Protein AF-A0A842W3P3-F1 (afdb_monomer)

Secondary structure (DSSP, 8-state):
-HHHHHHHHHHHHHT-----------S-HHHHHHHTT-EEEEESSTTTTBHHHHHT--S---SS-EEEEE--TTEEE-SSSEEE-

pLDDT: mean 82.87, std 14.65, range [53.91, 97.5]

Solvent-accessible surface area (backbone atoms only — not comparable to full-atom values): 5112 Å² total; per-residue (Å²): 109,74,70,58,54,54,54,53,53,54,53,57,63,70,66,68,70,81,88,77,82,74,77,82,73,62,92,42,68,59,59,37,22,48,74,68,70,24,46,70,45,79,29,77,26,62,46,54,42,21,41,47,48,77,73,62,68,50,88,75,66,51,86,37,83,26,78,38,41,38,37,57,90,66,32,16,27,76,86,77,50,63,41,80,105

Mean predicted aligned error: 11.66 Å

Foldseek 3Di:
DVVVVVVVVVVVVVVPDDPPPPPPPPPDQCVQLVVQPWHWDWDQWQCPQAPCVVVVVPPDIHRDTDIHTGLDPQWGDPPRHTDGD

Nearest PDB structures (foldseek):
  8oer-assembly1_D  TM=5.922E-01  e=2.091E+00  Homo sapiens

Sequence (85 aa):
MKRLIFAVLVLVLLAGCQMQDSSDVLDDPQEECARVGGEWKTFPNTCVDSCEYRRGDAQFCGQALTEGCECGANKCWDGETCVKE

Radius of gyration: 23.74 Å; Cα contacts (8 Å, |Δi|>4): 119; chains: 1; bounding box: 64×25×57 Å

Structure (mmCIF, N/CA/C/O backbone):
data_AF-A0A842W3P3-F1
#
_entry.id   AF-A0A842W3P3-F1
#
loop_
_atom_site.group_PDB
_atom_site.id
_atom_site.type_symbol
_atom_site.label_atom_id
_atom_site.label_alt_id
_atom_site.label_comp_id
_atom_site.label_asym_id
_atom_site.label_entity_id
_atom_site.label_seq_id
_atom_site.pdbx_PDB_ins_code
_atom_site.Cartn_x
_atom_site.Cartn_y
_atom_site.Cartn_z
_atom_site.occupancy
_atom_site.B_iso_or_equiv
_atom_site.auth_seq_id
_atom_site.auth_comp_id
_atom_site.auth_asym_id
_atom_site.auth_atom_id
_atom_site.pdbx_PDB_model_num
ATOM 1 N N . MET A 1 1 ? -50.085 -13.684 -41.006 1.00 60.59 1 MET A N 1
ATOM 2 C CA . MET A 1 1 ? -49.886 -13.985 -39.567 1.00 60.59 1 MET A CA 1
ATOM 3 C C . MET A 1 1 ? -48.600 -14.771 -39.286 1.00 60.59 1 MET A C 1
ATOM 5 O O . MET A 1 1 ? -47.764 -14.249 -38.570 1.00 60.59 1 MET A O 1
ATOM 9 N N . LYS A 1 2 ? -48.345 -15.937 -39.907 1.00 53.97 2 LYS A N 1
ATOM 10 C CA . LYS A 1 2 ? -47.091 -16.716 -39.715 1.00 53.97 2 LYS A CA 1
AT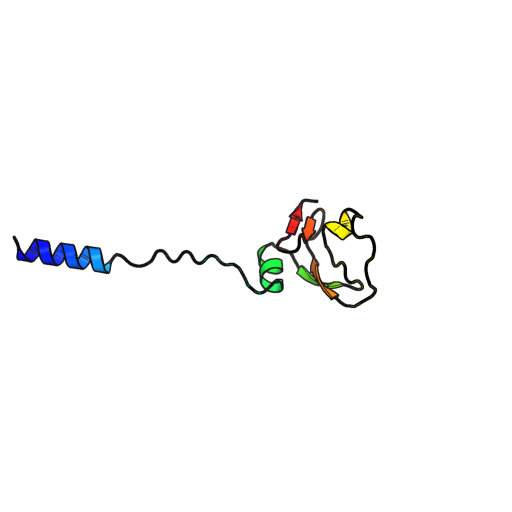OM 11 C C . LYS A 1 2 ? -45.780 -15.967 -40.033 1.00 53.97 2 LYS A C 1
ATOM 13 O O . LYS A 1 2 ? -44.793 -16.155 -39.336 1.00 53.97 2 LYS A O 1
ATOM 18 N N . ARG A 1 3 ? -45.783 -15.078 -41.037 1.00 58.84 3 ARG A N 1
ATOM 19 C CA . ARG A 1 3 ? -44.614 -14.245 -41.399 1.00 58.84 3 ARG A CA 1
ATOM 20 C C . ARG A 1 3 ? -44.302 -13.143 -40.375 1.00 58.84 3 ARG A C 1
ATOM 22 O O . ARG A 1 3 ? -43.145 -12.797 -40.201 1.00 58.84 3 ARG A O 1
ATOM 29 N N . LEU A 1 4 ? -45.325 -12.636 -39.678 1.00 59.00 4 LEU A N 1
ATOM 30 C CA . LEU A 1 4 ? -45.174 -11.623 -38.624 1.00 59.00 4 LEU A CA 1
ATOM 31 C C . LEU A 1 4 ? -44.610 -12.243 -37.337 1.00 59.00 4 LEU A C 1
ATOM 33 O O . LEU A 1 4 ? -43.761 -11.645 -36.696 1.00 59.00 4 LEU A O 1
ATOM 37 N N . ILE A 1 5 ? -45.015 -13.475 -37.012 1.00 64.62 5 ILE A N 1
ATOM 38 C CA . ILE A 1 5 ? -44.517 -14.219 -35.843 1.00 64.62 5 ILE A CA 1
ATOM 39 C C . ILE A 1 5 ? -43.015 -14.519 -35.971 1.00 64.62 5 ILE A C 1
ATOM 41 O O . ILE A 1 5 ? -42.268 -14.329 -35.017 1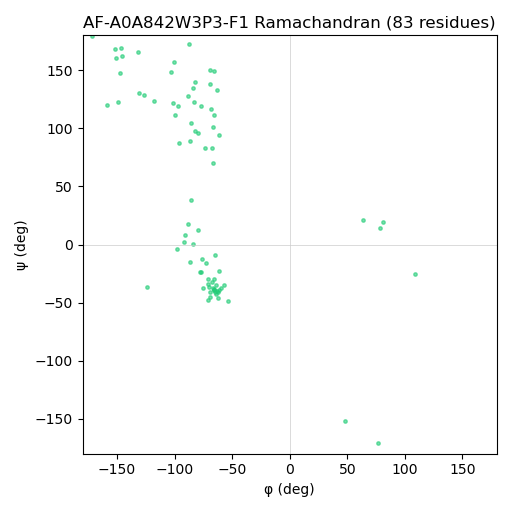.00 64.62 5 ILE A O 1
ATOM 45 N N . PHE A 1 6 ? -42.560 -14.922 -37.163 1.00 64.31 6 PHE A N 1
ATOM 46 C CA . PHE A 1 6 ? -41.135 -15.154 -37.430 1.00 64.31 6 PHE A CA 1
ATOM 47 C C . PHE A 1 6 ? -40.295 -13.876 -37.295 1.00 64.31 6 PHE A C 1
ATOM 49 O O . PHE A 1 6 ? -39.208 -13.922 -36.731 1.00 64.31 6 PHE A O 1
ATOM 56 N N . ALA A 1 7 ? -40.808 -12.735 -37.765 1.00 66.44 7 ALA A N 1
ATOM 57 C CA . ALA A 1 7 ? -40.107 -11.456 -37.663 1.00 66.44 7 ALA A CA 1
ATOM 58 C C . ALA A 1 7 ? -39.939 -10.991 -36.205 1.00 66.44 7 ALA A C 1
ATOM 60 O O . ALA A 1 7 ? -38.878 -10.493 -35.842 1.00 66.44 7 ALA A O 1
ATOM 61 N N . VAL A 1 8 ? -40.951 -11.209 -35.357 1.00 68.81 8 VAL A N 1
ATOM 62 C CA . VAL A 1 8 ? -40.896 -10.868 -33.925 1.00 68.81 8 VAL A CA 1
ATOM 63 C C . VAL A 1 8 ? -39.912 -11.773 -33.172 1.00 68.81 8 VAL A C 1
ATOM 65 O O . VAL A 1 8 ? -39.136 -11.279 -32.362 1.00 68.81 8 VAL A O 1
ATOM 68 N N . LEU A 1 9 ? -39.876 -13.074 -33.481 1.00 66.06 9 LEU A N 1
ATOM 69 C CA . LEU A 1 9 ? -38.929 -14.027 -32.880 1.00 66.06 9 LEU A CA 1
ATOM 70 C C . LEU A 1 9 ? -37.463 -13.696 -33.198 1.00 66.06 9 LEU A C 1
ATOM 72 O O . LEU A 1 9 ? -36.613 -13.770 -32.315 1.00 66.06 9 LEU A O 1
ATOM 76 N N . VAL A 1 10 ? -37.169 -13.287 -34.435 1.00 68.69 10 VAL A N 1
ATOM 77 C CA . VAL A 1 10 ? -35.817 -12.867 -34.842 1.00 68.69 10 VAL A CA 1
ATOM 78 C C . VAL A 1 10 ? -35.401 -11.568 -34.138 1.00 68.69 10 VAL A C 1
ATOM 80 O O . VAL A 1 10 ? -34.255 -11.446 -33.717 1.00 68.69 10 VAL A O 1
ATOM 83 N N . LEU A 1 11 ? -36.330 -10.627 -33.937 1.00 62.72 11 LEU A N 1
ATOM 84 C CA . LEU A 1 11 ? -36.083 -9.368 -33.220 1.00 62.72 11 LEU A CA 1
ATOM 85 C C . LEU A 1 11 ? -35.768 -9.577 -31.730 1.00 62.72 11 LEU A C 1
ATOM 87 O O . LEU A 1 11 ? -34.880 -8.916 -31.200 1.00 62.72 11 LEU A O 1
ATOM 91 N N . VAL A 1 12 ? -36.451 -10.516 -31.067 1.00 65.88 12 VAL A N 1
ATOM 92 C CA . VAL A 1 12 ? -36.202 -10.849 -29.651 1.00 65.88 12 VAL A CA 1
ATOM 93 C C . VAL A 1 12 ? -34.856 -11.559 -29.468 1.00 65.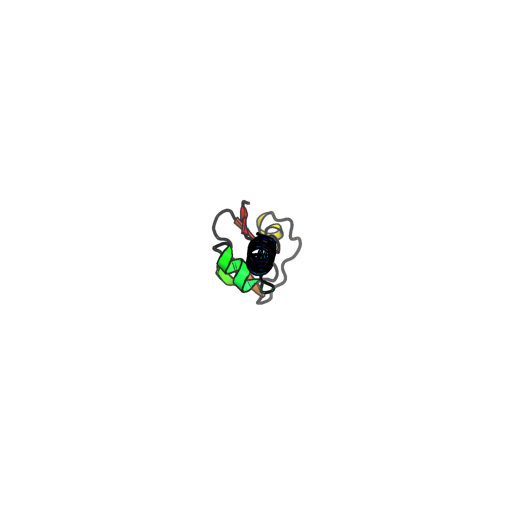88 12 VAL A C 1
ATOM 95 O O . VAL A 1 12 ? -34.157 -11.291 -28.496 1.00 65.88 12 VAL A O 1
ATOM 98 N N . LEU A 1 13 ? -34.452 -12.412 -30.417 1.00 64.31 13 LEU A N 1
ATOM 99 C CA . LEU A 1 13 ? -33.142 -13.076 -30.395 1.00 64.31 13 LEU A CA 1
ATOM 100 C C . LEU A 1 13 ? -31.980 -12.105 -30.675 1.00 64.31 13 LEU A C 1
ATOM 102 O O . LEU A 1 13 ? -30.911 -12.261 -30.095 1.00 64.31 13 LEU A O 1
ATOM 106 N N . LEU A 1 14 ? -32.187 -11.087 -31.519 1.00 60.22 14 LEU A N 1
ATOM 107 C CA . LEU A 1 14 ? -31.180 -10.057 -31.820 1.00 60.22 14 LEU A CA 1
ATOM 108 C C . LEU A 1 14 ? -31.031 -8.999 -30.712 1.00 60.22 14 LEU A C 1
ATOM 110 O O . LEU A 1 14 ? -29.972 -8.392 -30.604 1.00 60.22 14 LEU A O 1
ATOM 114 N N . ALA A 1 15 ? -32.052 -8.794 -29.874 1.00 63.19 15 ALA A N 1
ATOM 115 C CA . ALA A 1 15 ? -31.975 -7.928 -28.691 1.00 63.19 15 ALA A CA 1
ATOM 116 C C . ALA A 1 15 ? -31.382 -8.637 -27.448 1.00 63.19 15 ALA A C 1
ATOM 118 O O . ALA A 1 15 ? -31.289 -8.036 -26.382 1.00 63.19 15 ALA A O 1
ATOM 119 N N . GLY A 1 16 ? -31.010 -9.919 -27.571 1.00 63.38 16 GLY A N 1
ATOM 120 C CA . GLY A 1 16 ? -30.593 -10.800 -26.474 1.00 63.38 16 GLY A CA 1
ATOM 121 C C . GLY A 1 16 ? -29.102 -10.799 -26.111 1.00 63.38 16 GLY A C 1
ATOM 122 O O . GLY A 1 16 ? -28.644 -11.729 -25.453 1.00 63.38 16 GLY A O 1
ATOM 123 N N . CYS A 1 17 ? -28.326 -9.795 -26.509 1.00 65.25 17 CYS A N 1
ATOM 124 C CA . CYS A 1 17 ? -26.974 -9.559 -25.992 1.00 65.25 17 CYS A CA 1
ATOM 125 C C . CYS A 1 17 ? -26.970 -8.093 -25.519 1.00 65.25 17 CYS A C 1
ATOM 127 O O . CYS A 1 17 ? -27.394 -7.234 -26.276 1.00 65.25 17 CYS A O 1
ATOM 129 N N . GLN A 1 18 ? -26.563 -7.686 -24.317 1.00 60.69 18 GLN A N 1
ATOM 130 C CA . GLN A 1 18 ? -25.387 -8.080 -23.555 1.00 60.69 18 GLN A CA 1
ATOM 131 C C . GLN A 1 18 ? -25.636 -7.757 -22.070 1.00 60.69 18 GLN A C 1
ATOM 133 O O . GLN A 1 18 ? -25.832 -6.600 -21.707 1.00 60.69 18 GLN A O 1
ATOM 138 N N . MET A 1 19 ? -25.593 -8.768 -21.207 1.00 58.59 19 MET A N 1
ATOM 139 C CA . MET A 1 19 ? -25.246 -8.569 -19.801 1.00 58.59 19 MET A CA 1
ATOM 140 C C . MET A 1 19 ? -23.756 -8.895 -19.726 1.00 58.59 19 MET A C 1
ATOM 142 O O . MET A 1 19 ? -23.374 -10.053 -19.592 1.00 58.59 19 MET A O 1
ATOM 146 N N . GLN A 1 20 ? -22.913 -7.892 -19.970 1.00 55.72 20 GLN A N 1
ATOM 147 C CA . GLN A 1 20 ? -21.505 -7.991 -19.606 1.00 55.72 20 GLN A CA 1
ATOM 148 C C . GLN A 1 20 ? -21.433 -7.640 -18.128 1.00 55.72 20 GLN A C 1
ATOM 150 O O . GLN A 1 20 ? -21.463 -6.472 -17.755 1.00 55.72 20 GLN A O 1
ATOM 155 N N . ASP A 1 21 ? -21.407 -8.678 -17.301 1.00 53.91 21 ASP A N 1
ATOM 156 C CA . ASP A 1 21 ? -20.847 -8.589 -15.962 1.00 53.91 21 ASP A CA 1
ATOM 157 C C . ASP A 1 21 ? -19.339 -8.379 -16.145 1.00 53.91 21 ASP A C 1
ATOM 159 O O . ASP A 1 21 ? -18.560 -9.325 -16.238 1.00 53.91 21 ASP A O 1
ATOM 163 N N . SER A 1 22 ? -18.933 -7.130 -16.367 1.00 60.56 22 SER A N 1
ATOM 164 C CA . SER A 1 22 ? -17.544 -6.729 -16.201 1.00 60.56 22 SER A CA 1
ATOM 165 C C . SER A 1 22 ? -17.310 -6.673 -14.700 1.00 60.56 22 SER A C 1
ATOM 167 O O . SER A 1 22 ? -17.470 -5.631 -14.069 1.00 60.56 22 SER A O 1
ATOM 169 N N . SER A 1 23 ? -17.019 -7.831 -14.110 1.00 57.44 23 SER A N 1
ATOM 170 C CA . SER A 1 23 ? -16.365 -7.877 -12.814 1.00 57.44 23 SER A CA 1
ATOM 171 C C . SER A 1 23 ? -15.011 -7.190 -13.011 1.00 57.44 23 SER A C 1
ATOM 173 O O . SER A 1 23 ? -14.073 -7.808 -13.507 1.00 57.44 23 SER A O 1
ATOM 175 N N . ASP A 1 24 ? -14.945 -5.890 -12.725 1.00 60.56 24 ASP A N 1
ATOM 176 C CA . ASP A 1 24 ? -13.713 -5.101 -12.690 1.00 60.56 24 ASP A CA 1
ATOM 177 C C . ASP A 1 24 ? -12.853 -5.598 -11.515 1.00 60.56 24 ASP A C 1
ATOM 179 O O . ASP A 1 24 ? -12.735 -4.946 -10.480 1.00 60.56 24 ASP A O 1
ATOM 183 N N . VAL A 1 25 ? -12.307 -6.809 -11.630 1.00 59.72 25 VAL A N 1
ATOM 184 C CA . VAL A 1 25 ? -11.145 -7.218 -10.846 1.00 59.72 25 VAL A CA 1
ATOM 185 C C . VAL A 1 25 ? -9.970 -6.596 -11.578 1.00 59.72 25 VAL A C 1
ATOM 187 O O . VAL A 1 25 ? -9.532 -7.101 -12.610 1.00 59.72 25 VAL A O 1
ATOM 190 N N . LEU A 1 26 ? -9.548 -5.423 -11.118 1.00 64.00 26 LEU A N 1
ATOM 191 C CA . LEU A 1 26 ? -8.349 -4.784 -11.633 1.00 64.00 26 LEU A CA 1
ATOM 192 C C . LEU A 1 26 ? -7.170 -5.678 -11.230 1.00 64.00 26 LEU A C 1
ATOM 194 O O . LEU A 1 26 ? -6.864 -5.802 -10.048 1.00 64.00 26 LEU A O 1
ATOM 198 N N . ASP A 1 27 ? -6.534 -6.330 -12.206 1.00 76.44 27 ASP A N 1
ATOM 199 C CA . ASP A 1 27 ? -5.333 -7.155 -11.984 1.00 76.44 27 ASP A CA 1
ATOM 200 C C . ASP A 1 27 ? -4.129 -6.312 -11.503 1.00 76.44 27 ASP A C 1
ATOM 202 O O . ASP A 1 27 ? -3.093 -6.858 -11.117 1.00 76.44 27 ASP A O 1
ATOM 206 N N . ASP A 1 28 ? -4.253 -4.980 -11.534 1.00 87.62 28 ASP A N 1
ATOM 207 C CA . ASP A 1 28 ? -3.251 -4.034 -11.061 1.00 87.62 28 ASP A CA 1
ATOM 208 C C . ASP A 1 28 ? -3.598 -3.502 -9.650 1.00 87.62 28 ASP A C 1
ATOM 210 O O . ASP A 1 28 ? -4.540 -2.712 -9.495 1.00 87.62 28 ASP A O 1
ATOM 214 N N . PRO A 1 29 ? -2.823 -3.864 -8.606 1.00 85.31 29 PRO A N 1
ATOM 215 C CA . PRO A 1 29 ? -3.044 -3.374 -7.245 1.00 85.31 29 PRO A CA 1
ATOM 216 C C . PRO A 1 29 ? -2.910 -1.847 -7.121 1.00 85.31 29 PRO A C 1
ATOM 218 O O . PRO A 1 29 ? -3.483 -1.257 -6.202 1.00 85.31 29 PRO A O 1
ATOM 221 N N . GLN A 1 30 ? -2.196 -1.186 -8.039 1.00 91.62 30 GLN A N 1
ATOM 222 C CA . GLN A 1 30 ? -2.122 0.272 -8.087 1.00 91.62 30 GLN A CA 1
ATOM 223 C C . GLN A 1 30 ? -3.455 0.895 -8.514 1.00 91.62 30 GLN A C 1
ATOM 225 O O . GLN A 1 30 ? -3.904 1.870 -7.901 1.00 91.62 30 GLN A O 1
ATOM 230 N N . GLU A 1 31 ? -4.092 0.357 -9.554 1.00 91.19 31 GLU A N 1
ATOM 231 C CA . GLU A 1 31 ? -5.394 0.850 -10.010 1.00 91.19 31 GLU A C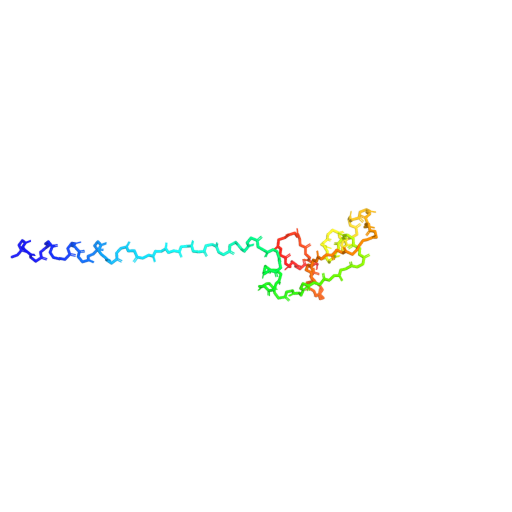A 1
ATOM 232 C C . GLU A 1 31 ? -6.469 0.590 -8.952 1.00 91.19 31 GLU A C 1
ATOM 234 O O . GLU A 1 31 ? -7.291 1.466 -8.678 1.00 91.19 31 GLU A O 1
ATOM 239 N N . GLU A 1 32 ? -6.411 -0.568 -8.292 1.00 89.06 32 GLU A N 1
ATOM 240 C CA . GLU A 1 32 ? -7.300 -0.902 -7.183 1.00 89.06 32 GLU A CA 1
ATOM 241 C C . GLU A 1 32 ? -7.127 0.065 -6.006 1.00 89.06 32 GLU 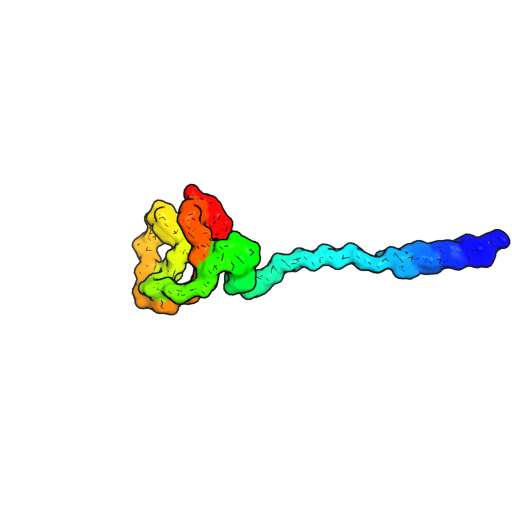A C 1
ATOM 243 O O . GLU A 1 32 ? -8.112 0.623 -5.516 1.00 89.06 32 GLU A O 1
ATOM 248 N N . CYS A 1 33 ? -5.883 0.358 -5.615 1.00 93.00 33 CYS A N 1
ATOM 249 C CA . CYS A 1 33 ? -5.579 1.362 -4.599 1.00 93.00 33 CYS A CA 1
ATOM 250 C C . CYS A 1 33 ? -6.219 2.721 -4.922 1.00 93.00 33 CYS A C 1
ATOM 252 O O . CYS A 1 33 ? -6.906 3.308 -4.082 1.00 93.00 33 CYS A O 1
ATOM 254 N N . ALA A 1 34 ? -6.060 3.196 -6.161 1.00 92.62 34 ALA A N 1
ATOM 255 C CA . ALA A 1 34 ? -6.654 4.452 -6.602 1.00 92.62 34 ALA A CA 1
ATOM 256 C C . ALA A 1 34 ? -8.194 4.394 -6.607 1.00 92.62 34 ALA A C 1
ATOM 258 O O . ALA A 1 34 ? -8.857 5.344 -6.179 1.00 92.62 34 ALA A O 1
ATOM 259 N N . ARG A 1 35 ? -8.781 3.272 -7.044 1.00 90.31 35 ARG A N 1
ATOM 260 C CA . ARG A 1 35 ? -10.235 3.055 -7.108 1.00 90.31 35 ARG A CA 1
ATOM 261 C C . ARG A 1 35 ? 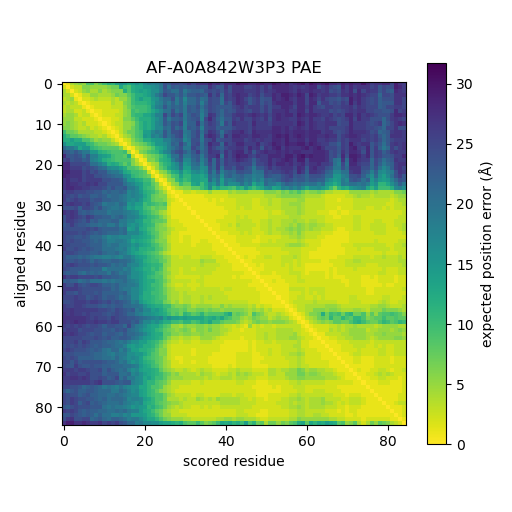-10.897 3.167 -5.735 1.00 90.31 35 ARG A C 1
ATOM 263 O O . ARG A 1 35 ? -11.998 3.708 -5.629 1.00 90.31 35 ARG A O 1
ATOM 270 N N . VAL A 1 36 ? -10.233 2.689 -4.683 1.00 89.88 36 VAL A N 1
ATOM 271 C CA . VAL A 1 36 ? -10.759 2.694 -3.304 1.00 89.88 36 VAL A CA 1
ATOM 272 C C . VAL A 1 36 ? -10.391 3.956 -2.517 1.00 89.88 36 VAL A C 1
ATOM 274 O O . VAL A 1 36 ? -10.692 4.068 -1.323 1.00 89.88 36 VAL A O 1
ATOM 277 N N . GLY A 1 37 ? -9.806 4.944 -3.202 1.00 90.38 37 GLY A N 1
ATOM 278 C CA . GLY A 1 37 ? -9.459 6.251 -2.654 1.00 90.38 37 GLY A CA 1
ATOM 279 C C . GLY A 1 37 ? -8.157 6.273 -1.858 1.00 90.38 37 G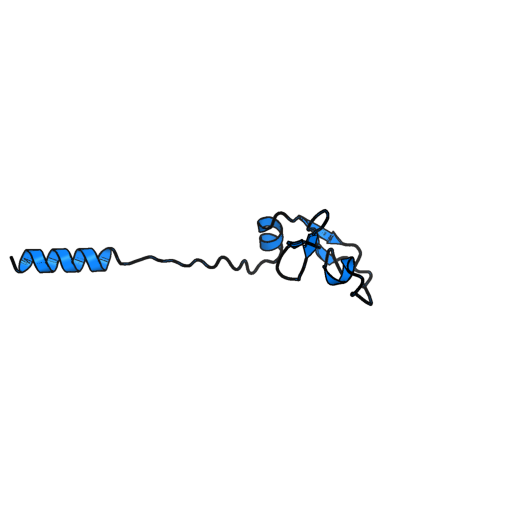LY A C 1
ATOM 280 O O . GLY A 1 37 ? -7.984 7.179 -1.044 1.00 90.38 37 GLY A O 1
ATOM 281 N N . GLY A 1 38 ? -7.287 5.282 -2.057 1.00 93.94 38 GLY A N 1
ATOM 282 C CA . GLY A 1 38 ? -5.918 5.287 -1.557 1.00 93.94 38 GLY A CA 1
ATOM 283 C C . GLY A 1 38 ? -4.938 5.960 -2.523 1.00 93.94 38 GLY A C 1
ATOM 284 O O . GLY A 1 38 ? -5.278 6.312 -3.655 1.00 93.94 38 GLY A O 1
ATOM 285 N N . GLU A 1 39 ? -3.702 6.139 -2.065 1.00 96.56 39 GLU A N 1
ATOM 286 C CA . GLU A 1 39 ? -2.594 6.692 -2.847 1.00 96.56 39 GLU A CA 1
ATOM 287 C C . GLU A 1 39 ? -1.476 5.654 -2.992 1.00 96.56 39 GLU A C 1
ATOM 289 O O . GLU A 1 39 ? -0.934 5.162 -2.003 1.00 96.56 39 GLU A O 1
ATOM 294 N N . TRP A 1 40 ? -1.095 5.329 -4.228 1.00 95.62 40 TRP A N 1
ATOM 295 C CA . TRP A 1 40 ? 0.031 4.430 -4.475 1.00 95.62 40 TRP A CA 1
ATOM 296 C C . TRP A 1 40 ? 1.354 5.167 -4.272 1.00 95.62 40 TRP A C 1
ATOM 298 O O . TRP A 1 40 ? 1.636 6.147 -4.965 1.00 95.62 40 TRP A O 1
ATOM 308 N N . LYS A 1 41 ? 2.176 4.707 -3.325 1.00 96.88 41 LYS A N 1
ATOM 309 C CA . LYS A 1 41 ? 3.447 5.361 -2.988 1.00 96.88 41 LYS A CA 1
ATOM 310 C C . LYS A 1 41 ? 4.531 4.374 -2.570 1.00 96.88 41 LYS A C 1
ATOM 312 O O . LYS A 1 41 ? 4.278 3.207 -2.283 1.00 96.88 41 LYS A O 1
ATOM 317 N N . THR A 1 42 ? 5.759 4.878 -2.477 1.00 97.44 42 THR A N 1
ATOM 318 C CA . THR A 1 42 ? 6.905 4.127 -1.956 1.00 97.44 42 THR A CA 1
ATOM 319 C C . THR A 1 42 ? 7.030 4.286 -0.440 1.00 97.44 42 THR A C 1
ATOM 321 O O . THR A 1 42 ? 7.105 5.400 0.083 1.00 97.44 42 THR A O 1
ATOM 324 N N . PHE A 1 43 ? 7.121 3.166 0.269 1.00 96.50 43 PHE A N 1
ATOM 325 C CA . PHE A 1 43 ? 7.350 3.084 1.707 1.00 96.50 43 PHE A CA 1
ATOM 326 C C . PHE A 1 43 ? 8.804 2.695 2.006 1.00 96.50 43 PHE A C 1
ATOM 328 O O . PHE A 1 43 ? 9.399 1.927 1.253 1.00 96.50 43 PHE A O 1
ATOM 335 N N . PRO A 1 44 ? 9.391 3.163 3.122 1.00 95.56 44 PRO A N 1
ATOM 336 C CA . PRO A 1 44 ? 10.751 2.802 3.533 1.00 95.56 44 PRO A CA 1
ATOM 337 C C . PRO A 1 44 ? 10.840 1.427 4.225 1.00 95.56 44 PRO A C 1
ATOM 339 O O . PRO A 1 44 ? 11.843 1.124 4.874 1.00 95.56 44 PRO A O 1
ATOM 342 N N . ASN A 1 45 ? 9.779 0.621 4.159 1.00 94.44 45 ASN A N 1
ATOM 343 C CA . ASN A 1 45 ? 9.695 -0.696 4.773 1.00 94.44 45 ASN A CA 1
ATOM 344 C C . ASN A 1 45 ? 8.848 -1.649 3.911 1.00 94.44 45 ASN A C 1
ATOM 346 O O . ASN A 1 45 ? 8.060 -1.196 3.084 1.00 94.44 45 ASN A O 1
ATOM 350 N N . THR A 1 46 ? 8.982 -2.958 4.135 1.00 94.62 46 THR A N 1
ATOM 351 C CA . THR A 1 46 ? 8.249 -3.996 3.379 1.00 94.62 46 THR A CA 1
ATOM 352 C C . THR A 1 46 ? 6.785 -4.163 3.769 1.00 94.62 46 THR A C 1
ATOM 354 O O . THR A 1 46 ? 6.061 -4.880 3.092 1.00 94.62 46 THR A O 1
ATOM 357 N N . CYS A 1 47 ? 6.354 -3.572 4.879 1.00 94.50 47 CYS A N 1
ATOM 358 C CA . CYS A 1 47 ? 5.011 -3.747 5.418 1.00 94.50 47 CYS A CA 1
ATOM 359 C C . CYS A 1 47 ? 3.983 -2.785 4.823 1.00 94.50 47 CYS A C 1
ATOM 361 O O . CYS A 1 47 ? 2.791 -3.016 5.008 1.00 94.50 47 CYS A O 1
ATOM 363 N N . VAL A 1 48 ? 4.432 -1.719 4.151 1.00 95.12 48 VAL A N 1
ATOM 364 C CA . VAL A 1 48 ? 3.580 -0.660 3.585 1.00 95.12 48 VAL A CA 1
ATOM 365 C C . VAL A 1 48 ? 2.544 -0.152 4.610 1.00 95.12 48 VAL A C 1
ATOM 367 O O . VAL A 1 48 ? 2.810 -0.184 5.812 1.00 95.12 48 VAL A O 1
ATOM 370 N N . ASP A 1 49 ? 1.384 0.342 4.176 1.00 95.75 49 ASP A N 1
ATOM 371 C CA . ASP A 1 49 ? 0.260 0.690 5.061 1.00 95.75 49 ASP A CA 1
ATOM 372 C C . ASP A 1 49 ? -0.643 -0.525 5.361 1.00 95.75 49 ASP A C 1
ATOM 374 O O . ASP A 1 49 ? -1.872 -0.430 5.356 1.00 95.75 49 ASP A O 1
ATOM 378 N N . SER A 1 50 ? -0.051 -1.712 5.546 1.00 94.69 50 SER A N 1
ATOM 379 C CA . SER A 1 50 ? -0.828 -2.940 5.740 1.00 94.69 50 SER A CA 1
ATOM 380 C C . SER A 1 50 ? -1.558 -2.976 7.080 1.00 94.69 50 SER A C 1
ATOM 382 O O . SER A 1 50 ? -1.089 -2.463 8.101 1.00 94.69 50 SER A O 1
ATOM 384 N N . CYS A 1 51 ? -2.694 -3.668 7.098 1.00 94.75 51 CYS A N 1
ATOM 385 C CA . CYS A 1 51 ? -3.463 -3.875 8.319 1.00 94.75 51 CYS A CA 1
ATOM 386 C C . CYS A 1 51 ? -2.707 -4.692 9.366 1.00 94.75 51 CYS A C 1
ATOM 388 O O . CYS A 1 51 ? -2.837 -4.432 10.557 1.00 94.75 51 CYS A O 1
ATOM 390 N N . GLU A 1 52 ? -1.899 -5.664 8.941 1.00 93.00 52 GLU A N 1
ATOM 391 C CA . GLU A 1 52 ? -1.040 -6.423 9.856 1.00 93.00 52 GLU A CA 1
ATOM 392 C C . GLU A 1 52 ? -0.036 -5.501 10.555 1.00 93.00 52 GLU A C 1
ATOM 394 O O . GLU A 1 52 ? 0.217 -5.635 11.753 1.00 93.00 52 GLU A O 1
ATOM 399 N N . TYR A 1 53 ? 0.509 -4.524 9.829 1.00 92.75 53 TYR A N 1
ATOM 400 C CA . TYR A 1 53 ? 1.448 -3.564 10.388 1.00 92.75 53 TYR A CA 1
ATOM 401 C C . TYR A 1 53 ? 0.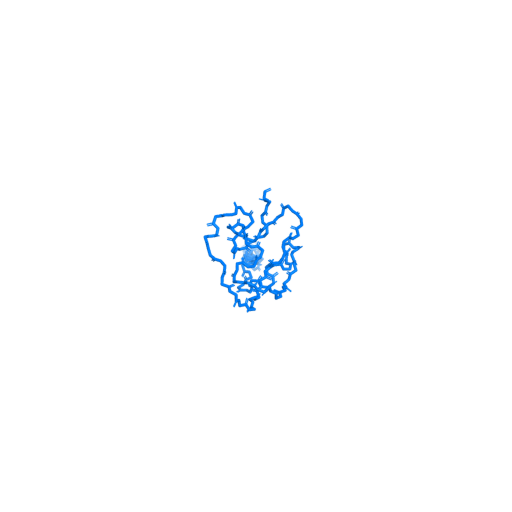794 -2.580 11.348 1.00 92.75 53 TYR A C 1
ATOM 403 O O . TYR A 1 53 ? 1.295 -2.401 12.460 1.00 92.75 53 TYR A O 1
ATOM 411 N N . ARG A 1 54 ? -0.335 -1.972 10.968 1.00 91.06 54 ARG A N 1
ATOM 412 C CA . ARG A 1 54 ? -1.017 -1.004 11.838 1.00 91.06 54 ARG A CA 1
ATOM 413 C C . ARG A 1 54 ? -1.615 -1.661 13.099 1.00 91.06 54 ARG A C 1
ATOM 415 O O . ARG A 1 54 ? -1.534 -1.054 14.170 1.00 91.06 54 ARG A O 1
ATOM 422 N N . ARG A 1 55 ? -2.064 -2.926 13.031 1.00 91.62 55 ARG A N 1
ATOM 423 C CA . ARG A 1 55 ? -2.502 -3.715 14.207 1.00 91.62 55 ARG A CA 1
ATOM 424 C C . ARG A 1 55 ? -1.355 -4.180 15.105 1.00 91.62 55 ARG A C 1
ATOM 426 O O . ARG A 1 55 ? -1.594 -4.565 16.247 1.00 91.62 55 ARG A O 1
ATOM 433 N N . GLY A 1 56 ? -0.118 -4.128 14.613 1.00 88.31 56 GLY A N 1
ATOM 434 C CA . GLY A 1 56 ? 1.057 -4.642 15.319 1.00 88.31 56 GLY A CA 1
ATOM 435 C C . GLY A 1 56 ? 1.208 -6.165 15.251 1.00 88.31 56 GLY A C 1
ATOM 436 O O . GLY A 1 56 ? 2.007 -6.726 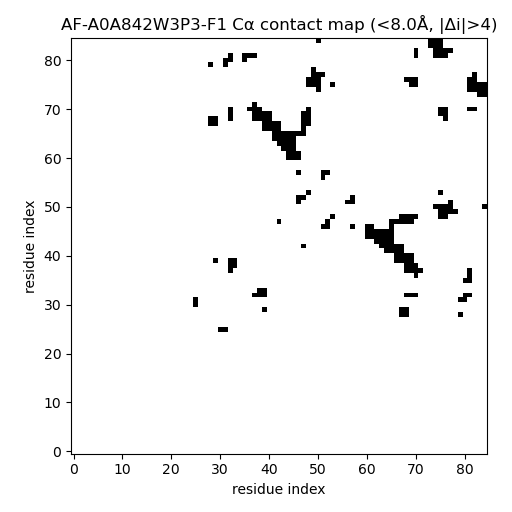15.999 1.00 88.31 56 GLY A O 1
ATOM 437 N N . ASP A 1 57 ? 0.475 -6.826 14.353 1.00 89.12 57 ASP A N 1
ATOM 438 C CA . ASP A 1 57 ? 0.581 -8.264 14.088 1.00 89.12 57 ASP A CA 1
ATOM 439 C C . ASP A 1 57 ? 1.807 -8.589 13.215 1.00 89.12 57 ASP A C 1
ATOM 441 O O . ASP A 1 57 ? 2.351 -9.698 13.266 1.00 89.12 57 ASP A O 1
ATOM 445 N N . ALA A 1 58 ? 2.289 -7.609 12.443 1.00 83.06 58 ALA A N 1
ATOM 446 C CA . ALA A 1 58 ? 3.516 -7.726 11.671 1.00 83.06 58 ALA A CA 1
ATOM 447 C C . ALA A 1 58 ? 4.729 -7.842 12.610 1.00 83.06 58 ALA A C 1
ATOM 449 O O . ALA A 1 58 ? 5.238 -6.851 13.135 1.00 83.06 58 ALA A O 1
ATOM 450 N N . GLN A 1 59 ? 5.226 -9.066 12.799 1.00 79.19 59 GLN A N 1
ATOM 451 C CA . GLN A 1 59 ? 6.367 -9.314 13.687 1.00 79.19 59 GLN A CA 1
ATOM 452 C C . GLN A 1 59 ? 7.667 -8.677 13.177 1.00 79.19 59 GLN A C 1
ATOM 454 O O . GLN A 1 59 ? 8.522 -8.310 13.982 1.00 79.19 59 GLN A O 1
ATOM 459 N N . PHE A 1 60 ? 7.826 -8.529 11.856 1.00 87.44 60 PHE A N 1
ATOM 460 C CA . PHE A 1 60 ? 9.025 -7.957 11.245 1.00 87.44 60 PHE A CA 1
ATOM 461 C C . PHE A 1 60 ? 8.698 -7.233 9.937 1.00 87.44 60 PHE A C 1
ATOM 463 O O . PHE A 1 60 ? 8.223 -7.847 8.986 1.00 87.44 60 PHE A O 1
ATOM 470 N N . CYS A 1 61 ? 9.044 -5.948 9.863 1.00 93.25 61 CYS A N 1
ATOM 471 C CA . CYS A 1 61 ? 9.092 -5.204 8.608 1.00 93.25 61 CYS A CA 1
ATOM 472 C C . CYS A 1 61 ? 10.544 -5.098 8.151 1.00 93.25 61 CYS A C 1
ATOM 474 O O . CYS A 1 61 ? 11.395 -4.573 8.872 1.00 93.25 61 CYS A O 1
ATOM 476 N N . GLY A 1 62 ? 10.836 -5.595 6.952 1.00 94.19 62 GLY A N 1
ATOM 477 C CA . GLY A 1 62 ? 12.138 -5.418 6.329 1.00 94.19 62 GLY A CA 1
ATOM 478 C C . GLY A 1 62 ? 12.394 -3.947 6.008 1.00 94.19 62 GLY A C 1
ATOM 479 O O . GLY A 1 62 ? 11.468 -3.192 5.709 1.00 94.19 62 GLY A O 1
ATOM 480 N N . GLN A 1 63 ? 13.661 -3.537 6.044 1.00 94.19 63 GLN A N 1
ATOM 481 C CA . GLN A 1 63 ? 14.084 -2.215 5.581 1.00 94.19 63 GLN A CA 1
ATOM 482 C C . GLN A 1 63 ? 14.362 -2.267 4.077 1.00 94.19 63 GLN A C 1
ATOM 484 O O . GLN A 1 63 ? 15.476 -2.564 3.649 1.00 94.19 63 GLN A O 1
ATOM 489 N N . ALA A 1 64 ? 13.329 -2.011 3.280 1.00 95.19 64 ALA A N 1
ATOM 490 C CA . ALA A 1 64 ? 13.411 -1.943 1.827 1.00 95.19 64 ALA A CA 1
ATOM 491 C C . ALA A 1 64 ? 12.406 -0.922 1.289 1.00 95.19 64 ALA A C 1
ATOM 493 O O . ALA A 1 64 ? 11.321 -0.763 1.851 1.00 95.19 64 ALA A O 1
ATOM 494 N N . LEU A 1 65 ? 12.765 -0.259 0.187 1.00 97.50 65 LEU A N 1
ATOM 495 C CA . LEU A 1 65 ? 11.827 0.570 -0.563 1.00 97.50 65 LEU A CA 1
ATOM 496 C C . LEU A 1 65 ? 10.791 -0.341 -1.223 1.00 97.50 65 LEU A C 1
ATOM 498 O O . LEU A 1 65 ? 11.157 -1.176 -2.048 1.00 97.50 65 LEU A O 1
ATOM 502 N N . THR A 1 66 ? 9.528 -0.193 -0.833 1.00 96.06 66 THR A N 1
ATOM 503 C CA . THR A 1 66 ? 8.429 -1.063 -1.276 1.00 96.06 66 THR A CA 1
ATOM 504 C C . THR A 1 66 ? 7.269 -0.206 -1.747 1.00 96.06 66 THR A C 1
ATOM 506 O O . THR A 1 66 ? 6.883 0.736 -1.057 1.00 96.06 66 THR A O 1
ATOM 509 N N . GLU A 1 67 ? 6.731 -0.496 -2.926 1.00 95.44 67 GLU A N 1
ATOM 510 C CA . GLU A 1 67 ? 5.531 0.170 -3.431 1.00 95.44 67 GLU A CA 1
ATOM 511 C C . GLU A 1 67 ? 4.278 -0.480 -2.846 1.00 95.44 67 GLU A C 1
ATOM 513 O O . GLU A 1 67 ? 4.217 -1.700 -2.690 1.00 95.44 67 GLU A O 1
ATOM 518 N N . GLY A 1 68 ? 3.290 0.336 -2.495 1.00 94.81 68 GLY A N 1
ATOM 519 C CA . GLY A 1 68 ? 2.021 -0.145 -1.971 1.00 94.81 68 GLY A CA 1
ATOM 520 C C . GLY A 1 68 ? 0.993 0.966 -1.834 1.00 94.81 68 GLY A C 1
ATOM 521 O O . GLY A 1 68 ? 1.272 2.138 -2.107 1.00 94.81 68 GLY A O 1
ATOM 522 N N . CYS A 1 69 ? -0.196 0.587 -1.379 1.00 96.56 69 CYS A N 1
ATOM 523 C CA . CYS A 1 69 ? -1.288 1.520 -1.167 1.00 96.56 69 CYS A CA 1
ATOM 524 C C . CYS A 1 69 ? -1.185 2.213 0.195 1.00 96.56 69 CYS A C 1
ATOM 526 O O . CYS A 1 69 ? -0.943 1.563 1.208 1.00 96.56 69 CYS A O 1
ATOM 528 N N . GLU A 1 70 ? -1.381 3.526 0.218 1.00 96.88 70 GLU A N 1
ATOM 529 C CA . GLU A 1 70 ? -1.646 4.338 1.405 1.00 96.88 70 GLU A CA 1
ATOM 530 C C . GLU A 1 70 ? -3.155 4.536 1.520 1.00 96.88 70 GLU A C 1
ATOM 532 O O . GLU A 1 70 ? -3.778 5.069 0.603 1.00 96.88 70 GLU A O 1
ATOM 537 N N . CYS A 1 71 ? -3.753 4.079 2.617 1.00 96.06 71 CYS A N 1
ATOM 538 C CA . CYS A 1 71 ? -5.206 4.060 2.774 1.00 96.06 71 CYS A CA 1
ATOM 539 C C . CYS A 1 71 ? -5.757 5.247 3.577 1.00 96.06 71 CYS A C 1
ATOM 541 O O . CYS A 1 71 ? -6.977 5.407 3.708 1.00 96.06 71 CYS A O 1
ATOM 543 N N . GLY A 1 72 ? -4.877 6.096 4.098 1.00 92.31 72 GLY A N 1
ATOM 544 C CA . GLY A 1 72 ? -5.194 7.271 4.883 1.00 92.31 72 GLY A CA 1
ATOM 545 C C . GLY A 1 72 ? -5.587 6.965 6.327 1.00 92.31 72 GLY A C 1
ATOM 546 O O . GLY A 1 72 ? -5.483 5.858 6.855 1.00 92.31 72 GLY A O 1
ATOM 547 N N . ALA A 1 73 ? -6.062 8.000 7.017 1.00 90.56 73 ALA A N 1
ATOM 548 C CA . ALA A 1 73 ? -6.364 7.903 8.439 1.00 90.56 73 ALA A CA 1
ATOM 549 C C . ALA A 1 73 ? -7.493 6.895 8.741 1.00 90.56 73 ALA A C 1
ATOM 551 O O . ALA A 1 73 ? -8.585 6.970 8.175 1.00 90.56 73 ALA A O 1
ATOM 552 N N . ASN A 1 74 ? -7.261 6.029 9.735 1.00 91.81 74 ASN A N 1
ATOM 553 C CA . ASN A 1 74 ? -8.199 4.997 10.214 1.00 91.81 74 ASN A CA 1
ATOM 554 C C . ASN A 1 74 ? -8.546 3.912 9.183 1.00 91.81 74 ASN A C 1
ATOM 556 O O . ASN A 1 74 ? -9.577 3.248 9.318 1.00 91.81 74 ASN A O 1
ATOM 560 N N . LYS A 1 75 ? -7.702 3.735 8.169 1.00 95.56 75 LYS A N 1
ATOM 561 C CA . LYS A 1 75 ? -7.784 2.621 7.236 1.00 95.56 75 LYS A CA 1
ATOM 562 C C . LYS A 1 75 ? -6.415 1.974 7.060 1.00 95.56 75 LYS A C 1
ATOM 564 O O . LYS A 1 75 ? -5.409 2.548 7.460 1.00 95.56 75 LYS A O 1
ATOM 569 N N . CYS A 1 76 ? -6.409 0.790 6.473 1.00 95.50 76 CYS A N 1
ATOM 570 C CA . CYS A 1 76 ? -5.211 0.034 6.144 1.00 95.50 76 CYS A CA 1
ATOM 571 C C . CYS A 1 76 ? -5.453 -0.842 4.919 1.00 95.50 76 CYS A C 1
ATOM 573 O O . CYS A 1 76 ? -6.601 -1.143 4.581 1.00 95.50 76 CYS A O 1
ATOM 575 N N . TRP A 1 77 ? -4.369 -1.261 4.278 1.00 94.50 77 TRP A N 1
ATOM 576 C CA . TRP A 1 77 ? -4.395 -2.182 3.150 1.00 94.50 77 TRP A CA 1
ATOM 577 C C . TRP A 1 77 ? -4.465 -3.633 3.641 1.00 94.50 77 TRP A C 1
ATOM 579 O O . TRP A 1 77 ? -3.587 -4.076 4.387 1.00 94.50 77 TRP A O 1
ATOM 589 N N . ASP A 1 78 ? -5.484 -4.390 3.236 1.00 91.19 78 ASP A N 1
ATOM 590 C CA . ASP A 1 78 ? -5.624 -5.812 3.601 1.00 91.19 78 ASP A CA 1
ATOM 591 C C . ASP A 1 78 ? -5.000 -6.783 2.583 1.00 91.19 78 ASP A C 1
ATOM 593 O O . ASP A 1 78 ? -5.047 -7.996 2.776 1.00 91.19 78 ASP A O 1
ATOM 597 N N . GLY A 1 79 ? -4.373 -6.250 1.532 1.00 86.62 79 GLY A N 1
ATOM 598 C CA . GLY A 1 79 ? -3.838 -7.018 0.407 1.00 86.62 79 GLY A CA 1
ATOM 599 C C . GLY A 1 79 ? -4.640 -6.815 -0.875 1.00 86.62 79 GLY A C 1
ATOM 600 O O . GLY A 1 79 ? -4.061 -6.918 -1.953 1.00 86.62 79 GLY A O 1
ATOM 601 N N . GLU A 1 80 ? -5.916 -6.454 -0.754 1.00 87.44 80 GLU A N 1
ATOM 602 C CA . GLU A 1 80 ? -6.831 -6.259 -1.879 1.00 87.44 80 GLU A CA 1
ATOM 603 C C . GLU A 1 80 ? -7.463 -4.864 -1.869 1.00 87.44 80 GLU A C 1
ATOM 605 O O . GLU A 1 80 ? -7.680 -4.283 -2.925 1.00 87.44 80 GLU A O 1
ATOM 610 N N . THR A 1 81 ? -7.774 -4.308 -0.697 1.00 90.81 81 THR A N 1
ATOM 611 C CA . THR A 1 81 ? -8.504 -3.047 -0.581 1.00 90.81 81 THR A CA 1
ATOM 612 C C . THR A 1 81 ? -8.163 -2.269 0.694 1.00 90.81 81 THR A C 1
ATOM 614 O O . THR A 1 81 ? -7.536 -2.768 1.631 1.00 90.81 81 THR A O 1
ATOM 617 N N . CYS A 1 82 ? -8.598 -1.008 0.745 1.00 93.88 82 CYS A N 1
ATOM 618 C CA . CYS A 1 82 ? -8.482 -0.169 1.931 1.00 93.88 82 CYS A CA 1
ATOM 619 C C . CYS A 1 82 ? -9.668 -0.396 2.874 1.00 93.88 82 CYS A C 1
ATOM 621 O O . CYS A 1 82 ? -10.768 0.124 2.653 1.00 93.88 82 CYS A O 1
ATOM 623 N N . VAL A 1 83 ? -9.436 -1.113 3.971 1.00 94.69 83 VAL A N 1
ATOM 624 C CA . VAL A 1 83 ? -10.452 -1.410 4.990 1.00 94.69 83 VAL A CA 1
ATOM 625 C C . VAL A 1 83 ? -10.316 -0.498 6.199 1.00 94.69 83 VAL A C 1
ATOM 627 O O . VAL A 1 83 ? -9.261 0.070 6.457 1.00 94.69 83 VAL A O 1
ATOM 630 N N . LYS A 1 84 ? -11.407 -0.341 6.954 1.00 93.62 84 LYS A N 1
ATOM 631 C CA . LYS A 1 84 ? -11.386 0.397 8.218 1.00 93.62 84 LYS A CA 1
ATOM 632 C C . LYS A 1 84 ? -10.590 -0.380 9.263 1.00 93.62 84 LYS A C 1
ATOM 634 O O . LYS A 1 84 ? -10.770 -1.590 9.398 1.00 93.62 84 LYS A O 1
ATOM 639 N N . GLU A 1 85 ? -9.782 0.348 10.022 1.00 78.25 85 GLU A N 1
ATOM 640 C CA . GLU A 1 85 ? -9.025 -0.188 11.152 1.00 78.25 85 GLU A CA 1
ATOM 641 C C . GLU A 1 85 ? -9.708 0.002 12.505 1.00 78.25 85 GLU A C 1
ATOM 643 O O . GLU A 1 85 ? -10.353 1.061 12.710 1.00 78.25 85 GLU A O 1
#